Protein AF-A0A3D5TQ42-F1 (afdb_monomer)

Radius of gyration: 20.95 Å; Cα contacts (8 Å, |Δi|>4): 299; chains: 1; bounding box: 57×46×57 Å

Secondary structure (DSSP, 8-state):
-HHHHHHHHHHHHHHHHHHHHHHSPP-TT-EEEEESS--BTT-SEEEEEEEE-SSSPEES--EEEEEEEEETTEEEE--EEE---GGGGSSPPEE-TT-EEEEEEEEEE--TTSPPEE-PPPSEEEEEEEEEEB--SS---EEEEEEEEEEB--

pLDDT: mean 83.58, std 14.67, range [48.5, 97.94]

Sequence (154 aa):
MQKVIAFLVKKVITVVMIVFSFFIKGDMTKVEMQPEEQVKAGASSATFIFENKTGKTLDLHIYVESVEMEKNGKWEEVPYVQMLDDVDFVNPPHLHPGEKTDITVEFKQRAVYSEPVPMPLAAGNYRITVSYKTIGYNTVQEGKQTFNFTVAPA

Solvent-accessible surface area (backbone atoms only — not comparable to full-atom values): 8632 Å² total; per-residue (Å²): 110,72,70,58,50,52,52,51,51,52,51,50,51,52,52,51,53,58,59,51,57,75,74,54,78,54,46,66,83,36,58,48,66,45,62,71,58,88,46,37,28,63,38,41,58,52,47,26,42,36,35,33,60,22,74,44,42,26,41,57,76,59,39,79,74,47,36,28,36,58,53,97,93,39,78,41,82,48,56,63,4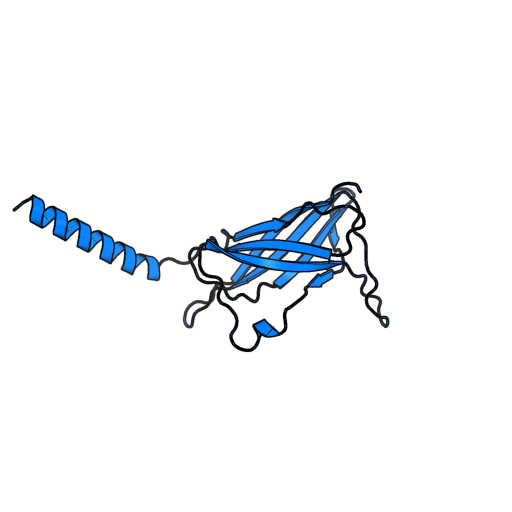4,74,68,74,67,84,75,49,75,86,58,67,50,72,36,44,56,77,37,71,48,79,49,39,37,35,25,24,44,79,50,93,93,53,79,73,41,79,35,55,39,66,58,42,48,32,37,40,29,37,36,36,34,38,66,62,97,86,68,69,48,78,31,76,52,76,41,76,50,61,29,38,72,113

Foldseek 3Di:
DVVVVVVVVVVVVVVVVVVVLVVDFFQLAPKDKDWPDAAAFQDQKTKIKIAAQRSFKWFLPKDWPFKWFDDPNDTHTFAKDKDDDPVCPPPNDIRHHGRIDMTMIGGFDPDDPDDTHRDTDDWGKMKIKIKIWGDDDPDIDIHIDMDIHTHHYD

Mean predicted aligned error: 9.2 Å

Nearest PDB structures (foldseek):
  7w9m-assembly1_B  TM=4.261E-01  e=4.891E-02  Homo sapiens
  2x6b-assembly1_A  TM=3.967E-01  e=1.566E-01  Paramagnetospirillum magnetotacticum
  2x6c-assembly1_A  TM=4.455E-01  e=2.659E-01  Paramagnetospirillum magnetotacticum
  7n9k-assembly1_A  TM=3.551E-01  e=3.464E-01  Paramagnetospirillum magnetotacticum
  7adi-assembly1_A-2  TM=3.915E-01  e=2.207E+00  Paramagnetospirillum magnetotacticum

Structure (mmCIF, N/CA/C/O backbone):
data_AF-A0A3D5TQ42-F1
#
_entry.id   AF-A0A3D5TQ42-F1
#
loop_
_atom_site.group_PDB
_atom_site.id
_atom_site.type_symbol
_atom_site.label_atom_id
_atom_site.label_alt_id
_atom_site.label_comp_id
_atom_site.label_asym_id
_atom_site.label_entity_id
_atom_site.label_seq_id
_atom_site.pdbx_PDB_ins_code
_atom_site.Cartn_x
_atom_site.Cartn_y
_atom_site.Cartn_z
_atom_site.occupancy
_atom_site.B_iso_or_equiv
_atom_site.auth_seq_id
_atom_site.auth_comp_id
_atom_site.auth_asym_id
_atom_site.auth_atom_id
_atom_site.pdbx_PDB_model_num
ATOM 1 N N . MET A 1 1 ? -36.723 26.742 33.535 1.00 59.94 1 MET A N 1
ATOM 2 C CA . MET A 1 1 ? -37.032 25.322 33.241 1.00 59.94 1 MET A CA 1
ATOM 3 C C . MET A 1 1 ? -36.606 24.889 31.838 1.00 59.94 1 MET A C 1
ATOM 5 O O . MET A 1 1 ? -35.788 23.988 31.736 1.00 59.94 1 MET A O 1
ATOM 9 N N . GLN A 1 2 ? -37.052 25.553 30.767 1.00 56.91 2 GLN A N 1
ATOM 10 C CA . GLN A 1 2 ? -36.767 25.156 29.374 1.00 56.91 2 GLN A CA 1
ATOM 11 C C . GLN A 1 2 ? -35.264 25.061 29.020 1.00 56.91 2 GLN A C 1
ATOM 13 O O . GLN A 1 2 ? -34.838 24.098 28.392 1.00 56.91 2 GLN A O 1
ATOM 18 N N . LYS A 1 3 ? -34.435 26.001 29.504 1.00 56.75 3 LYS A N 1
ATOM 19 C CA . LYS A 1 3 ? -32.967 25.983 29.311 1.00 56.75 3 LYS A CA 1
ATOM 20 C C . LYS A 1 3 ? -32.264 24.812 30.017 1.00 56.75 3 LYS A C 1
ATOM 22 O O . LYS A 1 3 ? -31.275 24.301 29.506 1.00 56.75 3 LYS A O 1
ATOM 27 N N . VAL A 1 4 ? -32.786 24.375 31.166 1.00 61.25 4 VAL A N 1
ATOM 28 C CA . VAL A 1 4 ? -32.232 23.252 31.947 1.00 61.25 4 VAL A CA 1
ATOM 29 C C . VAL A 1 4 ? -32.575 21.923 31.273 1.00 61.25 4 VAL A C 1
ATOM 31 O O . VAL A 1 4 ? -31.705 21.073 31.116 1.00 61.25 4 VAL A O 1
ATOM 34 N N . ILE A 1 5 ? -33.812 21.789 30.782 1.00 63.03 5 ILE A N 1
ATOM 35 C CA . ILE A 1 5 ? -34.268 20.627 30.008 1.00 63.03 5 ILE A CA 1
ATOM 36 C C . ILE A 1 5 ? -33.479 20.514 28.696 1.00 63.03 5 ILE A C 1
ATOM 38 O O . ILE A 1 5 ? -32.961 19.447 28.395 1.00 63.03 5 ILE A O 1
ATOM 42 N N . ALA A 1 6 ? -33.293 21.613 27.957 1.00 65.56 6 ALA A N 1
ATOM 43 C CA . ALA A 1 6 ? -32.502 21.615 26.722 1.00 65.56 6 ALA A CA 1
ATOM 44 C C . ALA A 1 6 ? -31.029 21.220 26.952 1.00 65.56 6 ALA A C 1
ATOM 46 O O . ALA A 1 6 ? -30.444 20.497 26.146 1.00 65.56 6 ALA A O 1
ATOM 47 N N . PHE A 1 7 ? -30.431 21.652 28.067 1.00 64.38 7 PHE A N 1
ATOM 48 C CA . PHE A 1 7 ? -29.066 21.277 28.443 1.00 64.38 7 PHE A CA 1
ATOM 49 C C . PHE A 1 7 ? -28.940 19.784 28.789 1.00 64.38 7 PHE A C 1
ATOM 51 O O . PHE A 1 7 ? -28.006 19.121 28.335 1.00 64.38 7 PHE A O 1
ATOM 58 N N . LEU A 1 8 ? -29.901 19.242 29.544 1.00 64.69 8 LEU A N 1
ATOM 59 C CA . LEU A 1 8 ? -29.981 17.814 29.868 1.00 64.69 8 LEU A CA 1
ATOM 60 C C . LEU A 1 8 ? -30.204 16.956 28.617 1.00 64.69 8 LEU A C 1
ATOM 62 O O . LEU A 1 8 ? -29.481 15.985 28.416 1.00 64.69 8 LEU A O 1
ATOM 66 N N . VAL A 1 9 ? -31.123 17.353 27.733 1.00 70.44 9 VAL A N 1
ATOM 67 C CA . VAL A 1 9 ? -31.392 16.663 26.460 1.00 70.44 9 VAL A CA 1
ATOM 68 C C . VAL A 1 9 ? -30.150 16.647 25.568 1.00 70.44 9 VAL A C 1
ATOM 70 O O . VAL A 1 9 ? -29.802 15.598 25.033 1.00 70.44 9 VAL A O 1
ATOM 73 N N . LYS A 1 10 ? -29.417 17.765 25.464 1.00 71.81 10 LYS A N 1
ATOM 74 C CA . LYS A 1 10 ? -28.174 17.823 24.680 1.00 71.81 10 LYS A CA 1
ATOM 75 C C . LYS A 1 10 ? -27.117 16.850 25.214 1.00 71.81 10 LYS A C 1
ATOM 77 O O . LYS A 1 10 ? -26.520 16.128 24.425 1.00 71.81 10 LYS A O 1
ATOM 82 N N . LYS A 1 11 ? -26.929 16.772 26.538 1.00 69.19 11 LYS A N 1
ATOM 83 C CA . LYS A 1 11 ? -25.998 15.812 27.159 1.00 69.19 11 LYS A CA 1
ATOM 84 C C . LYS A 1 11 ? -26.413 14.359 26.933 1.00 69.19 11 LYS A C 1
ATOM 86 O O . LYS A 1 11 ? -25.558 13.541 26.612 1.00 69.19 11 LYS A O 1
ATOM 91 N N . VAL A 1 12 ? -27.703 14.045 27.062 1.00 74.94 12 VAL A N 1
ATOM 92 C CA . VAL A 1 12 ? -28.221 12.688 26.820 1.00 74.94 12 VAL A CA 1
ATOM 93 C C . VAL A 1 12 ? -28.015 12.282 25.362 1.00 74.94 12 VAL A C 1
ATOM 95 O O . VAL A 1 12 ? -27.503 11.197 25.117 1.00 74.94 12 VAL A O 1
ATOM 98 N N . ILE A 1 13 ? -28.315 13.158 24.398 1.00 72.62 13 ILE A N 1
ATOM 99 C CA . ILE A 1 13 ? -28.080 12.887 22.971 1.00 72.62 13 ILE A CA 1
ATOM 100 C C . ILE A 1 13 ? -26.594 12.634 22.700 1.00 72.62 13 ILE A C 1
ATOM 102 O O . ILE A 1 13 ? -26.263 11.676 22.010 1.00 72.62 13 ILE A O 1
ATOM 106 N N . THR A 1 14 ? -25.691 13.438 23.269 1.00 70.75 14 THR A N 1
ATOM 107 C CA . THR A 1 14 ? -24.244 13.234 23.107 1.00 70.75 14 THR A CA 1
ATOM 108 C C . THR A 1 14 ? -23.790 11.887 23.668 1.00 70.75 14 THR A C 1
ATOM 110 O O . THR A 1 14 ? -23.059 11.170 22.993 1.00 70.75 14 THR A O 1
ATOM 113 N N . VAL A 1 15 ? -24.253 11.501 24.860 1.00 71.75 15 VAL A N 1
ATOM 114 C CA . VAL A 1 15 ? -23.921 10.193 25.448 1.00 71.75 15 VAL A CA 1
ATOM 115 C C . VAL A 1 15 ? -24.500 9.052 24.610 1.00 71.75 15 VAL A C 1
ATOM 117 O O . VAL A 1 15 ? -23.788 8.095 24.330 1.00 71.75 15 VAL A O 1
ATOM 120 N N . VAL A 1 16 ? -25.746 9.164 24.141 1.00 73.31 16 VAL A N 1
ATOM 121 C CA . VAL A 1 16 ? -26.368 8.160 23.262 1.00 73.31 16 VAL A CA 1
ATOM 122 C C . VAL A 1 16 ? -25.601 8.030 21.947 1.00 73.31 16 VAL A C 1
ATOM 124 O O . VAL A 1 16 ? -25.361 6.910 21.513 1.00 73.31 16 VAL A O 1
ATOM 127 N N . MET A 1 17 ? -25.154 9.136 21.345 1.00 69.94 17 MET A N 1
ATOM 128 C CA . MET A 1 17 ? -24.327 9.113 20.132 1.00 69.94 17 MET A CA 1
ATOM 129 C C . MET A 1 17 ? -22.957 8.461 20.363 1.00 69.94 17 MET A C 1
ATOM 131 O O . MET A 1 17 ? -22.509 7.692 19.515 1.00 69.94 17 MET A O 1
ATOM 135 N N . ILE A 1 18 ? -22.318 8.710 21.513 1.00 69.19 18 ILE A N 1
ATOM 136 C CA . ILE A 1 18 ? -21.063 8.046 21.901 1.00 69.19 18 ILE A CA 1
ATOM 137 C C . ILE A 1 18 ? -21.288 6.544 22.109 1.00 69.19 18 ILE A C 1
ATOM 139 O O . ILE A 1 18 ? -20.488 5.741 21.654 1.00 69.19 18 ILE A O 1
ATOM 143 N N . VAL A 1 19 ? -22.382 6.135 22.756 1.00 65.31 19 VAL A N 1
ATOM 144 C CA . VAL A 1 19 ? -22.690 4.709 22.950 1.00 65.31 19 VAL A CA 1
ATOM 145 C C . VAL A 1 19 ? -23.007 4.031 21.612 1.00 65.31 19 VAL A C 1
ATOM 147 O O . VAL A 1 19 ? -22.535 2.926 21.359 1.00 65.31 19 VAL A O 1
ATOM 150 N N . PHE A 1 20 ? -23.747 4.697 20.720 1.00 63.56 20 PHE A N 1
ATOM 151 C CA . PHE A 1 20 ? -24.079 4.162 19.397 1.00 63.56 20 PHE A CA 1
ATOM 152 C C . PHE A 1 20 ? -22.845 3.954 18.512 1.00 63.56 20 PHE A C 1
ATOM 154 O O . PHE A 1 20 ? -22.813 2.989 17.750 1.00 63.56 20 PHE A O 1
ATOM 161 N N . SER A 1 21 ? -21.814 4.801 18.618 1.00 59.66 21 SER A N 1
ATOM 162 C CA . SER A 1 21 ? -20.601 4.674 17.794 1.00 59.66 21 SER A CA 1
ATOM 163 C C . SER A 1 21 ? -19.816 3.381 18.062 1.00 59.66 21 SER A C 1
ATOM 165 O O . SER A 1 21 ? -19.146 2.869 17.159 1.00 59.66 21 SER A O 1
ATOM 167 N N . PHE A 1 22 ? -19.970 2.773 19.245 1.00 58.41 22 PHE A N 1
ATOM 168 C CA . P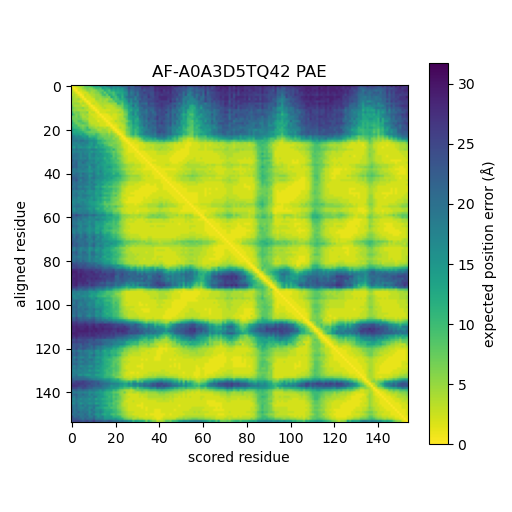HE A 1 22 ? -19.401 1.453 19.536 1.00 58.41 22 PHE A CA 1
ATOM 169 C C . PHE A 1 22 ? -20.046 0.330 18.707 1.00 58.41 22 PHE A C 1
ATOM 171 O O . PHE A 1 22 ? -19.354 -0.628 18.363 1.00 58.41 22 PHE A O 1
ATOM 178 N N . PHE A 1 23 ? -21.318 0.467 18.313 1.00 62.72 23 PHE A N 1
ATOM 179 C CA . PHE A 1 23 ? -22.074 -0.556 17.573 1.00 62.72 23 PHE A CA 1
ATOM 180 C C . PHE A 1 23 ? -22.045 -0.390 16.045 1.00 62.72 23 PHE A C 1
ATOM 182 O O . PHE A 1 23 ? -22.474 -1.288 15.321 1.00 62.72 23 PHE A O 1
ATOM 189 N N . ILE A 1 24 ? -21.535 0.732 15.529 1.00 72.06 24 ILE A N 1
ATOM 190 C CA . ILE A 1 24 ? -21.397 0.961 14.084 1.00 72.06 24 ILE A CA 1
ATOM 191 C C . ILE A 1 24 ? -20.180 0.178 13.578 1.00 72.06 24 ILE A C 1
ATOM 193 O O . ILE A 1 24 ? -19.092 0.297 14.145 1.00 72.06 24 ILE A O 1
ATOM 197 N N . LYS A 1 25 ? -20.347 -0.634 12.527 1.00 76.06 25 LYS A N 1
ATOM 198 C CA . LYS A 1 25 ? -19.222 -1.287 11.837 1.00 76.06 25 LYS A CA 1
ATOM 199 C C . LYS A 1 25 ? -18.361 -0.222 11.152 1.00 76.06 25 LYS A C 1
ATOM 201 O O . LYS A 1 25 ? -18.904 0.736 10.612 1.00 76.06 25 LYS A O 1
ATOM 206 N N . GLY A 1 26 ? -17.038 -0.385 11.195 1.00 79.62 26 GLY A N 1
ATOM 207 C CA . GLY A 1 26 ? -16.145 0.455 10.398 1.00 79.62 26 GLY A CA 1
ATOM 208 C C . GLY A 1 26 ? -16.434 0.293 8.909 1.00 79.62 26 GLY A C 1
ATOM 209 O O . GLY A 1 26 ? -16.897 -0.761 8.475 1.00 79.62 26 GLY A O 1
ATOM 210 N N . ASP A 1 27 ? -16.177 1.341 8.139 1.00 89.50 27 ASP A N 1
ATOM 211 C 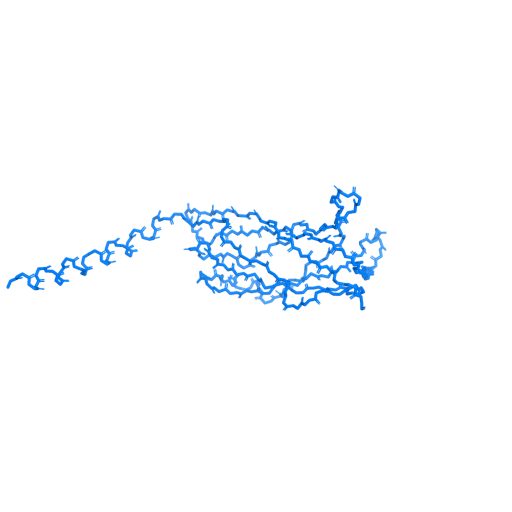CA . ASP A 1 27 ? -16.246 1.287 6.685 1.00 89.50 27 ASP A CA 1
ATOM 212 C C . ASP A 1 27 ? -14.863 0.920 6.161 1.00 89.50 27 ASP A C 1
ATOM 214 O O . ASP A 1 27 ? -13.981 1.769 6.033 1.00 89.50 27 ASP A O 1
ATOM 218 N N . MET A 1 28 ? -14.664 -0.370 5.897 1.00 90.75 28 MET A N 1
ATOM 219 C CA . MET A 1 28 ? -13.366 -0.886 5.475 1.00 90.75 28 MET A CA 1
ATOM 220 C C . MET A 1 28 ? -12.928 -0.347 4.111 1.00 90.75 28 MET A C 1
ATOM 222 O O . MET A 1 28 ? -11.765 -0.501 3.790 1.00 90.75 28 MET A O 1
ATOM 226 N N . THR A 1 29 ? -13.788 0.314 3.329 1.00 91.69 29 THR A N 1
ATOM 227 C CA . THR A 1 29 ? -13.402 0.943 2.046 1.00 91.69 29 THR A CA 1
ATOM 228 C C . THR A 1 29 ? -12.757 2.325 2.214 1.00 91.69 29 THR A C 1
ATOM 230 O O . THR A 1 29 ? -12.264 2.925 1.257 1.00 91.69 29 THR A O 1
ATOM 233 N N . LYS A 1 30 ? -12.774 2.860 3.441 1.00 92.94 30 LYS A N 1
ATOM 234 C CA . LYS A 1 30 ? -12.230 4.175 3.784 1.00 92.94 30 LYS A CA 1
ATOM 235 C C . LYS A 1 30 ? -10.826 4.054 4.345 1.00 92.94 30 LYS A C 1
ATOM 237 O O . LYS A 1 30 ? -10.572 4.343 5.509 1.00 92.94 30 LYS A O 1
ATOM 242 N N . VAL A 1 31 ? -9.910 3.641 3.497 1.00 94.88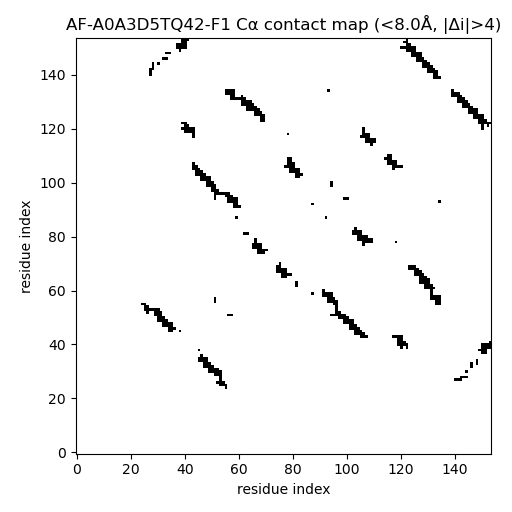 31 VAL A N 1
ATOM 243 C CA . VAL A 1 31 ? -8.476 3.821 3.707 1.00 94.88 31 VAL A CA 1
ATOM 244 C C . VAL A 1 31 ? -7.939 4.631 2.543 1.00 94.88 31 VAL A C 1
ATOM 246 O O . VAL A 1 31 ? -8.476 4.580 1.434 1.00 94.88 31 VAL A O 1
ATOM 249 N N . GLU A 1 32 ? -6.902 5.407 2.799 1.00 96.12 32 GLU A N 1
ATOM 250 C CA . GLU A 1 32 ? -6.216 6.167 1.763 1.00 96.12 32 GLU A CA 1
ATOM 251 C C . GLU A 1 32 ? -4.755 5.759 1.741 1.00 96.12 32 GLU A C 1
ATOM 253 O O . GLU A 1 32 ? -4.165 5.479 2.781 1.00 96.12 32 GLU A O 1
ATOM 258 N N . MET A 1 33 ? -4.186 5.705 0.545 1.00 95.75 33 MET A N 1
ATOM 259 C CA . MET A 1 33 ? -2.785 5.384 0.361 1.00 95.75 33 MET A CA 1
ATOM 260 C C . MET A 1 33 ? -2.253 6.172 -0.821 1.00 95.75 33 MET A C 1
ATOM 262 O O . MET A 1 33 ? -2.885 6.234 -1.878 1.00 95.75 33 MET A O 1
ATOM 266 N N . GLN A 1 34 ? -1.090 6.776 -0.630 1.00 96.31 34 GLN A N 1
ATOM 267 C CA . GLN A 1 34 ? -0.390 7.520 -1.667 1.00 96.31 34 GLN A CA 1
ATOM 268 C C . GLN A 1 34 ? 1.121 7.394 -1.460 1.00 96.31 34 GLN A C 1
ATOM 270 O O . GLN A 1 34 ? 1.552 7.205 -0.322 1.00 96.31 34 GLN A O 1
ATOM 275 N N . PRO A 1 35 ? 1.932 7.502 -2.523 1.00 96.44 35 PRO A N 1
ATOM 276 C CA . PRO A 1 35 ? 3.377 7.608 -2.370 1.00 96.44 35 PRO A CA 1
ATOM 277 C C . PRO A 1 35 ? 3.744 8.778 -1.448 1.00 96.44 35 PRO A C 1
ATOM 279 O O . PRO A 1 35 ? 3.140 9.849 -1.549 1.00 96.44 35 PRO A O 1
ATOM 282 N N . GLU A 1 36 ? 4.717 8.574 -0.562 1.00 96.31 36 GLU A N 1
ATOM 283 C CA . GLU A 1 36 ? 5.278 9.640 0.281 1.00 96.31 36 GLU A CA 1
ATOM 284 C C . GLU A 1 36 ? 5.905 10.739 -0.589 1.00 96.31 36 GLU A C 1
ATOM 286 O O . GLU A 1 36 ? 5.653 11.929 -0.398 1.00 96.31 36 GLU A O 1
ATOM 291 N N . GLU A 1 37 ? 6.642 10.319 -1.616 1.00 94.62 37 GLU A N 1
ATOM 292 C CA . GLU A 1 37 ? 7.244 11.179 -2.626 1.00 94.62 37 GLU A CA 1
ATOM 293 C C . GLU A 1 37 ? 6.892 10.702 -4.041 1.00 94.62 37 GLU A C 1
ATOM 295 O O . GLU A 1 37 ? 6.454 9.570 -4.263 1.00 94.62 37 GLU A O 1
ATOM 300 N N . GLN A 1 38 ? 7.105 11.563 -5.040 1.00 95.50 38 GLN A N 1
ATOM 301 C CA . GLN A 1 38 ? 6.932 11.173 -6.437 1.00 95.50 38 GLN A CA 1
ATOM 302 C C . GLN A 1 38 ? 7.908 10.046 -6.804 1.00 95.50 38 GLN A C 1
ATOM 304 O O . GLN A 1 38 ? 9.119 10.253 -6.871 1.00 95.50 38 GLN A O 1
ATOM 309 N N . VAL A 1 39 ? 7.368 8.872 -7.133 1.00 95.56 39 VAL A N 1
ATOM 310 C CA . VAL A 1 39 ? 8.168 7.739 -7.603 1.00 95.56 39 VAL A CA 1
ATOM 311 C C . VAL A 1 39 ? 8.682 8.034 -9.012 1.00 95.56 39 VAL A C 1
ATOM 313 O O . VAL A 1 39 ? 7.905 8.386 -9.902 1.00 95.56 39 VAL A O 1
ATOM 316 N N . LYS A 1 40 ? 9.990 7.887 -9.228 1.00 96.19 40 LYS A N 1
ATOM 317 C CA . LYS A 1 40 ? 10.643 8.107 -10.526 1.00 96.19 40 LYS A CA 1
ATOM 318 C C . LYS A 1 40 ? 11.147 6.803 -11.127 1.00 96.19 40 LYS A C 1
ATOM 320 O O . LYS A 1 40 ? 11.483 5.860 -10.412 1.00 96.19 40 LYS A O 1
ATOM 325 N N . ALA A 1 41 ? 11.227 6.763 -12.451 1.00 95.62 41 ALA A N 1
ATOM 326 C CA . ALA A 1 41 ? 11.829 5.659 -13.175 1.00 95.62 41 ALA A CA 1
ATOM 327 C C . ALA A 1 41 ? 13.278 5.461 -12.708 1.00 95.62 41 ALA A C 1
ATOM 329 O O . ALA A 1 41 ? 14.011 6.427 -12.499 1.00 95.62 41 ALA A O 1
ATOM 330 N N . GLY A 1 42 ? 13.681 4.207 -12.523 1.00 92.62 42 GLY A N 1
ATOM 331 C CA . GLY A 1 42 ? 14.962 3.861 -11.906 1.00 92.62 42 GLY A CA 1
ATOM 332 C C . GLY A 1 42 ? 14.898 3.629 -10.393 1.00 92.62 42 GLY A C 1
ATOM 333 O O . GLY A 1 42 ? 15.831 3.038 -9.854 1.00 92.62 42 GLY A O 1
ATOM 334 N N . ALA A 1 43 ? 13.815 4.018 -9.709 1.00 92.94 43 ALA A N 1
ATOM 335 C CA . ALA A 1 43 ? 13.636 3.710 -8.292 1.00 92.94 43 ALA A CA 1
ATOM 336 C C . ALA A 1 43 ? 13.546 2.192 -8.058 1.00 92.94 43 ALA A C 1
ATOM 338 O O . ALA A 1 43 ? 12.836 1.481 -8.771 1.00 92.94 43 ALA A O 1
ATOM 339 N N . SER A 1 44 ? 14.263 1.707 -7.043 1.00 91.81 44 SER A N 1
ATOM 340 C CA . SER A 1 44 ? 14.254 0.307 -6.592 1.00 91.81 44 SER A CA 1
ATOM 341 C C . SER A 1 44 ? 13.390 0.079 -5.350 1.00 91.81 44 SER A C 1
ATOM 343 O O . SER A 1 44 ? 13.236 -1.057 -4.909 1.00 91.81 44 SER A O 1
ATOM 345 N N . SER A 1 45 ? 12.833 1.143 -4.778 1.00 93.38 45 SER A N 1
ATOM 346 C CA . SER A 1 45 ? 11.894 1.101 -3.662 1.00 93.38 45 SER A CA 1
ATOM 347 C C . SER A 1 45 ? 10.944 2.295 -3.717 1.00 93.38 45 SER A C 1
ATOM 349 O O . SER A 1 45 ? 11.215 3.288 -4.398 1.00 93.38 45 SER A O 1
ATOM 351 N N . ALA A 1 46 ? 9.816 2.182 -3.024 1.00 95.00 46 ALA A N 1
ATOM 352 C CA . ALA A 1 46 ? 8.880 3.273 -2.797 1.00 95.00 46 ALA A CA 1
ATOM 353 C C . ALA A 1 46 ? 8.243 3.131 -1.411 1.00 95.00 46 ALA A C 1
ATOM 355 O O . ALA A 1 46 ? 7.874 2.025 -1.006 1.00 95.00 46 ALA A O 1
ATOM 356 N N . THR A 1 47 ? 8.093 4.261 -0.723 1.00 95.62 47 THR A N 1
ATOM 357 C CA . THR A 1 47 ? 7.366 4.367 0.543 1.00 95.62 47 THR A CA 1
ATOM 358 C C . THR A 1 47 ? 5.999 4.977 0.285 1.00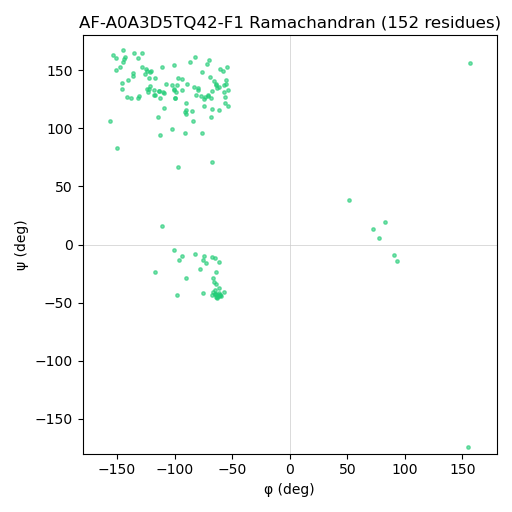 95.62 47 THR A C 1
ATOM 360 O O . THR A 1 47 ? 5.857 5.926 -0.494 1.00 95.62 47 THR A O 1
ATOM 363 N N . PHE A 1 48 ? 4.980 4.419 0.924 1.00 95.88 48 PHE A N 1
ATOM 364 C CA . PHE A 1 48 ? 3.602 4.856 0.795 1.00 95.88 48 PHE A CA 1
ATOM 365 C C . PHE A 1 48 ? 3.034 5.206 2.160 1.00 95.88 48 PHE A C 1
ATOM 367 O O . PHE A 1 48 ? 3.126 4.414 3.091 1.00 95.88 48 PHE A O 1
ATOM 374 N N . ILE A 1 49 ? 2.366 6.350 2.245 1.00 95.75 49 ILE A N 1
ATOM 375 C CA . ILE A 1 49 ? 1.642 6.765 3.439 1.00 95.75 49 ILE A CA 1
ATOM 376 C C . ILE A 1 49 ? 0.258 6.127 3.384 1.00 95.75 49 ILE A C 1
ATOM 378 O O . ILE A 1 49 ? -0.538 6.464 2.504 1.00 95.75 49 ILE A O 1
ATOM 382 N N . PHE A 1 50 ? -0.034 5.239 4.325 1.00 95.50 50 PHE A N 1
ATOM 383 C CA . PHE A 1 50 ? -1.344 4.633 4.532 1.00 95.50 50 PHE A CA 1
ATOM 384 C C . PHE A 1 50 ? -2.075 5.338 5.680 1.00 95.50 50 PHE A C 1
ATOM 386 O O . PHE A 1 50 ? -1.554 5.433 6.788 1.00 95.50 50 PHE A O 1
ATOM 393 N N . GLU A 1 51 ? -3.297 5.811 5.439 1.00 95.81 51 GLU A N 1
ATOM 394 C CA . GLU A 1 51 ? -4.130 6.515 6.420 1.00 95.81 51 GLU A CA 1
ATOM 395 C C . GLU A 1 51 ? -5.414 5.734 6.727 1.00 95.81 51 GLU A C 1
ATOM 397 O O . GLU A 1 51 ? -6.197 5.382 5.835 1.00 95.81 51 GLU A O 1
ATOM 402 N N . ASN A 1 52 ? -5.678 5.513 8.017 1.00 94.38 52 ASN A N 1
ATOM 403 C CA . ASN A 1 52 ? -6.886 4.831 8.467 1.00 94.38 52 ASN A CA 1
ATOM 404 C C . ASN A 1 52 ? -8.076 5.796 8.586 1.00 94.38 52 ASN A C 1
ATOM 406 O O . ASN A 1 52 ? -8.201 6.518 9.574 1.00 94.38 52 ASN A O 1
ATOM 410 N N . LYS A 1 53 ? -9.034 5.736 7.655 1.00 94.38 53 LYS A N 1
ATOM 411 C CA . LYS A 1 53 ? -10.305 6.490 7.727 1.00 94.38 53 LYS A CA 1
ATOM 412 C C . LYS A 1 53 ? -11.531 5.596 7.953 1.00 94.38 53 LYS A C 1
ATOM 414 O O . LYS A 1 53 ? -12.668 6.042 7.787 1.00 94.38 53 LYS A O 1
ATOM 419 N N . THR A 1 54 ? -11.327 4.349 8.382 1.00 91.06 54 THR A N 1
ATOM 420 C CA . THR A 1 54 ? -12.398 3.341 8.498 1.00 91.06 54 THR A CA 1
ATOM 421 C C . THR A 1 54 ? -13.354 3.607 9.662 1.00 91.06 54 THR A C 1
ATOM 423 O O . THR A 1 54 ? -14.442 3.034 9.735 1.00 91.06 54 THR A O 1
ATOM 426 N N . GLY A 1 55 ? -12.952 4.465 10.605 1.00 88.19 55 GLY A N 1
ATOM 427 C CA . GLY A 1 55 ? -13.672 4.704 11.857 1.00 88.19 55 GLY A CA 1
ATOM 428 C C . GLY A 1 55 ? -13.471 3.604 12.907 1.00 88.19 55 GLY A C 1
ATOM 429 O O . GLY A 1 55 ? -14.098 3.659 13.967 1.00 88.19 55 GLY A O 1
ATOM 430 N N . LYS A 1 56 ? -12.602 2.616 12.647 1.00 88.50 56 LYS A N 1
ATOM 431 C CA . LYS A 1 56 ? -12.175 1.588 13.609 1.00 88.50 56 LYS A CA 1
ATOM 432 C C . LYS A 1 56 ? -10.657 1.500 13.667 1.00 88.50 56 LYS A C 1
ATOM 434 O O . LYS A 1 56 ? -9.977 1.816 12.702 1.00 88.50 56 LYS A O 1
ATOM 439 N N . THR A 1 57 ? -10.131 1.069 14.807 1.00 89.31 57 THR A N 1
ATOM 440 C CA . THR A 1 57 ? -8.706 0.763 14.941 1.00 89.31 57 THR A CA 1
ATOM 441 C C . THR A 1 57 ? -8.352 -0.456 14.092 1.00 89.31 57 THR A C 1
ATOM 443 O O . THR A 1 57 ? -9.049 -1.477 14.153 1.00 89.31 57 THR A O 1
ATOM 446 N N . LEU A 1 58 ? -7.280 -0.336 13.313 1.00 90.38 58 LEU A N 1
ATOM 447 C CA . LEU A 1 58 ? -6.735 -1.404 12.483 1.00 90.38 58 LEU A CA 1
ATOM 448 C C . LEU A 1 58 ? -5.521 -2.053 13.150 1.00 90.38 58 LEU A C 1
ATOM 450 O O . LEU A 1 58 ? -4.841 -1.435 13.970 1.00 90.38 58 LEU A O 1
ATOM 454 N N . ASP A 1 59 ? -5.292 -3.308 12.785 1.00 88.06 59 ASP A N 1
ATOM 455 C CA . ASP A 1 59 ? -4.041 -4.023 13.018 1.00 88.06 59 ASP A CA 1
ATOM 456 C C . ASP A 1 59 ? -2.983 -3.424 12.086 1.00 88.06 59 ASP A C 1
ATOM 458 O O . ASP A 1 59 ? -3.251 -3.295 10.887 1.00 88.06 59 ASP A O 1
ATOM 462 N N . LEU A 1 60 ? -1.823 -3.017 12.621 1.00 85.00 60 LEU A N 1
ATOM 463 C CA . LEU A 1 60 ? -0.749 -2.436 11.805 1.00 85.00 60 LEU A CA 1
ATOM 464 C C . LEU A 1 60 ? -0.115 -3.461 10.854 1.00 85.00 60 LEU A C 1
ATOM 466 O O . LEU A 1 60 ? 0.590 -3.066 9.933 1.00 85.00 60 LEU A O 1
ATOM 470 N N . HIS A 1 61 ? -0.412 -4.757 10.992 1.00 83.31 61 HIS A N 1
ATOM 471 C CA . HIS A 1 61 ? -0.075 -5.759 9.980 1.00 83.31 61 HIS A CA 1
ATOM 472 C C . HIS A 1 61 ? -0.881 -5.556 8.683 1.00 83.31 61 HIS A C 1
ATOM 474 O O . HIS A 1 61 ? -1.794 -6.319 8.355 1.00 83.31 61 HIS A O 1
ATOM 480 N N . ILE A 1 62 ? -0.546 -4.496 7.955 1.00 88.69 62 ILE A N 1
ATOM 481 C CA . ILE A 1 62 ? -1.069 -4.163 6.640 1.00 88.69 62 ILE A CA 1
ATOM 482 C C . ILE A 1 62 ? -0.144 -4.824 5.626 1.00 88.69 62 ILE A C 1
ATOM 484 O O . ILE A 1 62 ? 1.039 -4.492 5.539 1.00 88.69 62 ILE A O 1
ATOM 488 N N . TYR A 1 63 ? -0.675 -5.771 4.864 1.00 91.25 63 TYR A N 1
ATOM 489 C CA . TYR A 1 63 ? 0.117 -6.544 3.917 1.00 91.25 63 TYR A CA 1
ATOM 490 C C . TYR A 1 63 ? -0.066 -6.014 2.510 1.00 91.25 63 TYR A C 1
ATOM 492 O O . TYR A 1 63 ? -1.189 -5.798 2.053 1.00 91.25 63 TYR A O 1
ATOM 500 N N . VAL A 1 64 ? 1.040 -5.847 1.796 1.00 94.00 64 VAL A N 1
ATOM 501 C CA . VAL A 1 64 ? 0.997 -5.691 0.346 1.00 94.00 64 VAL A CA 1
ATOM 502 C C . VAL A 1 64 ? 0.695 -7.063 -0.249 1.00 94.00 64 VAL A C 1
ATOM 504 O O . VAL A 1 64 ? 1.342 -8.054 0.073 1.00 94.00 64 VAL A O 1
ATOM 507 N N . GLU A 1 65 ? -0.338 -7.115 -1.081 1.00 95.12 65 GLU A N 1
ATOM 508 C CA . GLU A 1 65 ? -0.831 -8.326 -1.73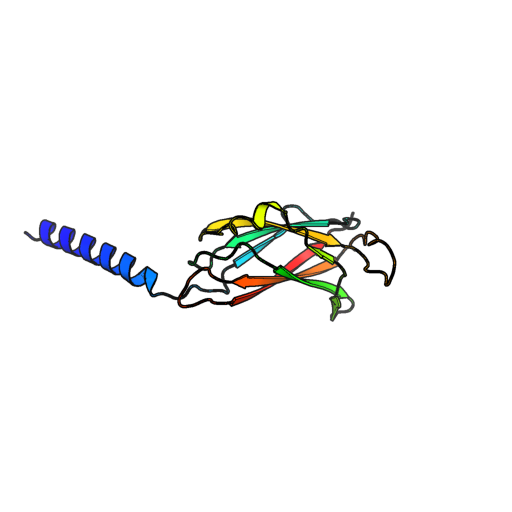7 1.00 95.12 65 GLU A CA 1
ATOM 509 C C . GLU A 1 65 ? -0.289 -8.422 -3.161 1.00 95.12 65 GLU A C 1
ATOM 511 O O . GLU A 1 65 ? 0.156 -9.479 -3.603 1.00 95.12 65 GLU A O 1
ATOM 516 N N . SER A 1 66 ? -0.302 -7.303 -3.884 1.00 95.88 66 SER A N 1
ATOM 517 C CA . SER A 1 66 ? 0.225 -7.214 -5.241 1.00 95.88 66 SER A CA 1
ATOM 518 C C . SER A 1 66 ? 0.730 -5.813 -5.547 1.00 95.88 66 SER A C 1
ATOM 520 O O . SER A 1 66 ? 0.195 -4.815 -5.058 1.00 95.88 66 SER A O 1
ATOM 522 N N . VAL A 1 67 ? 1.726 -5.748 -6.424 1.00 96.31 67 VAL A N 1
ATOM 523 C CA . VAL A 1 67 ? 2.066 -4.544 -7.180 1.00 96.31 67 VAL A CA 1
ATOM 524 C C . VAL A 1 67 ? 1.973 -4.907 -8.650 1.00 96.31 67 VAL A C 1
ATOM 526 O O . VAL A 1 67 ? 2.468 -5.953 -9.056 1.00 96.31 67 VAL A O 1
ATOM 529 N N . GLU A 1 68 ? 1.330 -4.071 -9.454 1.00 97.38 68 GLU A N 1
ATOM 530 C CA . GLU A 1 68 ? 1.130 -4.329 -10.878 1.00 97.38 68 GLU A CA 1
ATOM 531 C C . GLU A 1 68 ? 1.411 -3.070 -11.700 1.00 97.38 68 GLU A C 1
ATOM 533 O O . GLU A 1 68 ? 1.115 -1.956 -11.272 1.00 97.38 68 GLU A O 1
ATOM 538 N N . MET A 1 69 ? 1.957 -3.254 -12.898 1.00 96.75 69 MET A N 1
ATOM 539 C CA . MET A 1 69 ? 2.203 -2.212 -13.891 1.00 96.75 69 MET A CA 1
ATOM 540 C C . MET A 1 69 ? 1.216 -2.358 -15.044 1.00 96.75 69 MET A C 1
ATOM 542 O O . MET A 1 69 ? 0.987 -3.464 -15.536 1.00 96.75 69 MET A O 1
ATOM 546 N N . GLU A 1 70 ? 0.678 -1.246 -15.529 1.00 97.56 70 GLU A N 1
ATOM 547 C CA . GLU A 1 70 ? -0.092 -1.242 -16.766 1.00 97.56 70 GLU A CA 1
ATOM 548 C C . GLU A 1 70 ? 0.842 -1.365 -17.982 1.00 97.56 70 GLU A C 1
ATOM 550 O O . GLU A 1 70 ? 1.686 -0.502 -18.237 1.00 97.56 70 GLU A O 1
ATOM 555 N N . LYS A 1 71 ? 0.669 -2.425 -18.773 1.00 94.38 71 LYS A N 1
ATOM 556 C CA . LYS A 1 71 ? 1.323 -2.630 -20.069 1.00 94.38 71 LYS A CA 1
ATOM 557 C C . LYS A 1 71 ? 0.297 -3.048 -21.108 1.00 94.38 71 LYS A C 1
ATOM 559 O O . LYS A 1 71 ? -0.431 -4.019 -20.928 1.00 94.38 71 LYS A O 1
ATOM 564 N N . ASN A 1 72 ? 0.248 -2.326 -22.227 1.00 93.25 72 ASN A N 1
ATOM 565 C CA . ASN A 1 72 ? -0.649 -2.630 -23.350 1.00 93.25 72 ASN A CA 1
ATOM 566 C C . ASN A 1 72 ? -2.126 -2.811 -22.925 1.00 93.25 72 ASN A C 1
ATOM 568 O O . ASN A 1 72 ? -2.815 -3.705 -23.418 1.00 93.25 72 ASN A O 1
ATOM 572 N N . GLY A 1 73 ? -2.598 -1.993 -21.974 1.00 93.25 73 GLY A N 1
ATOM 573 C CA . GLY A 1 73 ? -3.961 -2.057 -21.429 1.00 93.25 73 GLY A CA 1
ATOM 574 C C . GLY A 1 73 ? -4.238 -3.254 -20.509 1.00 93.25 73 GLY A C 1
ATOM 575 O O . GLY A 1 73 ? -5.398 -3.554 -20.228 1.00 93.25 73 GLY A O 1
ATOM 576 N N . LYS A 1 74 ? -3.199 -3.967 -20.059 1.00 95.75 74 LYS A N 1
ATOM 577 C CA . LYS A 1 74 ? -3.282 -5.065 -19.088 1.00 95.75 74 LYS A CA 1
ATOM 578 C C . LYS A 1 74 ? -2.422 -4.760 -17.870 1.00 95.75 74 LYS A C 1
ATOM 580 O O . LYS A 1 74 ? -1.388 -4.116 -17.987 1.00 95.75 74 LYS A O 1
ATOM 585 N N . TRP A 1 75 ? -2.844 -5.255 -16.714 1.00 97.44 75 TRP A N 1
ATOM 586 C CA . TRP A 1 75 ? -2.068 -5.179 -15.481 1.00 97.44 75 TRP A CA 1
ATOM 587 C C . TRP A 1 75 ? -1.173 -6.411 -15.372 1.00 97.44 75 TRP A C 1
ATOM 589 O O . TRP A 1 75 ? -1.663 -7.538 -15.427 1.00 97.44 75 TRP A O 1
ATOM 599 N N . GLU A 1 76 ? 0.133 -6.187 -15.276 1.00 95.56 76 GLU A N 1
ATOM 600 C CA . GLU A 1 76 ? 1.145 -7.226 -15.105 1.00 95.56 76 GLU A CA 1
ATOM 601 C C . GLU A 1 76 ? 1.797 -7.096 -13.732 1.00 95.56 76 GLU A C 1
ATOM 603 O O . GLU A 1 76 ? 2.214 -6.005 -13.346 1.00 95.56 76 GLU A O 1
ATOM 608 N N . GLU A 1 77 ? 1.916 -8.206 -13.010 1.00 93.81 77 GLU A N 1
ATOM 609 C CA . GLU A 1 77 ? 2.519 -8.230 -11.680 1.00 93.81 77 GLU A CA 1
ATOM 610 C C . GLU A 1 77 ? 4.003 -7.835 -11.713 1.00 93.81 77 GLU A C 1
ATOM 612 O O . GLU A 1 77 ? 4.776 -8.247 -12.583 1.00 93.81 77 GLU A O 1
ATOM 617 N N . VAL A 1 78 ? 4.391 -7.013 -10.743 1.00 92.31 78 VAL A N 1
ATOM 618 C CA . VAL A 1 78 ? 5.744 -6.512 -10.530 1.00 92.31 78 VAL A CA 1
ATOM 619 C C . VAL A 1 78 ? 6.288 -7.187 -9.275 1.00 92.31 78 VAL A C 1
ATOM 621 O O . VAL A 1 78 ? 5.737 -6.978 -8.197 1.00 92.31 78 VAL A O 1
ATOM 624 N N . PRO A 1 79 ? 7.368 -7.976 -9.379 1.00 91.25 79 PRO A N 1
ATOM 625 C CA . PRO A 1 79 ? 7.995 -8.607 -8.227 1.00 91.25 79 PRO A CA 1
ATOM 626 C C . PRO A 1 79 ? 8.440 -7.598 -7.163 1.00 91.25 79 PRO A C 1
ATOM 628 O O . PRO A 1 79 ? 9.129 -6.617 -7.462 1.00 91.25 79 PRO A O 1
ATOM 631 N N . TYR A 1 80 ? 8.082 -7.867 -5.908 1.00 91.38 80 TYR A N 1
ATOM 632 C CA . TYR A 1 80 ? 8.408 -7.002 -4.783 1.00 91.38 80 TYR A CA 1
ATOM 633 C C . TYR A 1 80 ? 8.694 -7.777 -3.490 1.00 91.38 80 TYR A C 1
ATOM 635 O O . TYR A 1 80 ? 8.434 -8.980 -3.361 1.00 91.38 80 TYR A O 1
ATOM 643 N N . VAL A 1 81 ? 9.247 -7.052 -2.525 1.00 89.69 81 VAL A N 1
ATOM 644 C CA . VAL A 1 81 ? 9.389 -7.434 -1.123 1.00 89.69 81 VAL A CA 1
ATOM 645 C C . VAL A 1 81 ? 8.871 -6.267 -0.288 1.00 89.69 81 VAL A C 1
ATOM 647 O O . VAL A 1 81 ? 9.269 -5.127 -0.506 1.00 89.69 81 VAL A O 1
ATOM 650 N N . GLN A 1 82 ? 7.960 -6.535 0.644 1.00 88.81 82 GLN A N 1
ATOM 651 C CA . GLN A 1 82 ? 7.563 -5.555 1.652 1.00 88.81 82 GLN A CA 1
ATOM 652 C C . GLN A 1 82 ? 8.603 -5.570 2.774 1.00 88.81 82 GLN A C 1
ATOM 654 O O . GLN A 1 82 ? 8.919 -6.643 3.294 1.00 88.81 82 GLN A O 1
ATOM 659 N N . MET A 1 83 ? 9.134 -4.403 3.138 1.00 82.19 83 MET A N 1
ATOM 660 C CA . MET A 1 83 ? 9.925 -4.278 4.360 1.00 82.19 83 MET A CA 1
ATOM 661 C C . MET A 1 83 ? 8.969 -4.320 5.555 1.00 82.19 83 MET A C 1
ATOM 663 O O . MET A 1 83 ? 8.004 -3.559 5.599 1.00 82.19 83 MET A O 1
ATOM 667 N N . LEU A 1 84 ? 9.219 -5.233 6.488 1.00 75.38 84 LEU A N 1
ATOM 668 C CA . LEU A 1 84 ? 8.521 -5.316 7.769 1.00 75.38 84 LEU A CA 1
ATOM 669 C C . LEU A 1 84 ? 9.553 -4.970 8.843 1.00 75.38 84 LEU A C 1
ATOM 671 O O . LEU A 1 84 ? 10.624 -5.579 8.847 1.00 75.38 84 LEU A O 1
ATOM 675 N N . ASP A 1 85 ? 9.267 -3.996 9.705 1.00 64.06 85 ASP A N 1
ATOM 676 C CA . ASP A 1 85 ? 10.186 -3.629 10.782 1.00 64.06 85 ASP A CA 1
ATOM 677 C C . ASP A 1 85 ? 10.052 -4.618 11.952 1.00 64.06 85 ASP A C 1
ATOM 679 O O . ASP A 1 85 ? 8.959 -4.927 12.426 1.00 64.06 85 ASP A O 1
ATOM 683 N N . ASP A 1 86 ? 11.185 -5.100 12.473 1.00 53.97 86 ASP A N 1
ATOM 684 C CA . ASP A 1 86 ? 11.238 -6.109 13.548 1.00 53.97 86 ASP A CA 1
ATOM 685 C C . ASP A 1 86 ? 10.575 -5.647 14.870 1.00 53.97 86 ASP A C 1
ATOM 687 O O . ASP A 1 86 ? 10.284 -6.460 15.753 1.00 53.97 86 ASP A O 1
ATOM 691 N N . VAL A 1 87 ? 10.310 -4.343 15.024 1.00 50.94 87 VAL A N 1
ATOM 692 C CA . VAL A 1 87 ? 9.667 -3.747 16.212 1.00 50.94 87 VAL A CA 1
ATOM 693 C C . VAL A 1 87 ? 8.149 -4.014 16.248 1.00 50.94 87 VAL A C 1
ATOM 695 O O . VAL A 1 87 ? 7.536 -3.902 17.312 1.00 50.94 87 VAL A O 1
ATOM 698 N N . ASP A 1 88 ? 7.552 -4.476 15.143 1.00 50.69 88 ASP A N 1
ATOM 699 C CA . ASP A 1 88 ? 6.110 -4.742 15.015 1.00 50.69 88 ASP A CA 1
ATOM 700 C C . ASP A 1 88 ? 5.626 -6.015 15.744 1.00 50.69 88 ASP A C 1
ATOM 702 O O . ASP A 1 88 ? 4.423 -6.233 15.900 1.00 50.69 88 ASP A O 1
ATOM 706 N N . PHE A 1 89 ? 6.535 -6.860 16.247 1.00 51.34 89 PHE A N 1
ATOM 707 C CA . PHE A 1 89 ? 6.188 -8.202 16.744 1.00 51.34 89 PHE A CA 1
ATOM 708 C C . PHE A 1 89 ? 5.964 -8.325 18.261 1.00 51.34 89 PHE A C 1
ATOM 710 O O . PHE A 1 89 ? 5.439 -9.344 18.715 1.00 51.34 89 PHE A O 1
ATOM 717 N N . VAL A 1 90 ? 6.345 -7.329 19.072 1.00 51.31 90 VAL A N 1
ATOM 718 C CA . VAL A 1 90 ? 6.270 -7.434 20.552 1.00 51.31 90 VAL A CA 1
ATOM 719 C C . VAL A 1 90 ? 4.925 -6.944 21.106 1.00 51.31 90 VAL A C 1
ATOM 721 O O . VAL A 1 90 ? 4.447 -7.439 22.127 1.00 51.31 90 VAL A O 1
ATOM 724 N N . ASN A 1 91 ? 4.282 -6.010 20.410 1.00 52.78 91 ASN A N 1
ATOM 725 C CA . ASN A 1 91 ? 2.894 -5.606 20.604 1.00 52.78 91 ASN A CA 1
ATOM 726 C C . ASN A 1 91 ? 2.459 -5.008 19.262 1.00 52.78 91 ASN A C 1
ATOM 728 O O . ASN A 1 91 ? 2.969 -3.929 18.954 1.00 52.78 91 ASN A O 1
ATOM 732 N N . PRO A 1 92 ? 1.624 -5.689 18.451 1.00 56.25 92 PRO A N 1
ATOM 733 C CA . PRO A 1 92 ? 1.294 -5.195 17.121 1.00 56.25 92 PRO A CA 1
ATOM 734 C C . PRO A 1 92 ? 0.785 -3.770 17.279 1.00 56.25 92 PRO A C 1
ATOM 736 O O . PRO A 1 92 ? -0.175 -3.563 18.034 1.00 56.25 92 PRO A O 1
ATOM 739 N N . PRO A 1 93 ? 1.443 -2.771 16.674 1.00 72.69 93 PRO A N 1
ATOM 740 C CA . PRO A 1 93 ? 0.986 -1.413 16.829 1.00 72.69 93 PRO A CA 1
ATOM 741 C C . PRO A 1 93 ? -0.458 -1.328 16.339 1.00 72.69 93 PRO A C 1
ATOM 743 O O . PRO A 1 93 ? -0.929 -2.092 15.493 1.00 72.69 93 PRO A O 1
ATOM 746 N N . HIS A 1 94 ? -1.209 -0.431 16.946 1.00 85.81 94 HIS A N 1
ATOM 747 C CA . HIS A 1 94 ? -2.574 -0.169 16.544 1.00 85.81 94 HIS A CA 1
ATOM 748 C C . HIS A 1 94 ? -2.549 1.054 15.646 1.00 85.81 94 HIS A C 1
ATOM 750 O O . HIS A 1 94 ? -1.896 2.035 15.990 1.00 85.81 94 HIS A O 1
ATOM 756 N N . LEU A 1 95 ? -3.295 1.022 14.547 1.00 88.56 95 LEU A N 1
ATOM 757 C CA . LEU A 1 95 ? -3.516 2.216 13.742 1.00 88.56 95 LEU A CA 1
ATOM 758 C C . LEU A 1 95 ? -4.909 2.759 14.054 1.00 88.56 95 LEU A C 1
ATOM 760 O O . LEU A 1 95 ? -5.922 2.225 13.585 1.00 88.56 95 LEU A O 1
ATOM 764 N N . HIS A 1 96 ? -4.997 3.780 14.900 1.00 89.94 96 HIS A N 1
ATOM 765 C CA . HIS A 1 96 ? -6.263 4.403 15.276 1.00 89.94 96 HIS A CA 1
ATOM 766 C C . HIS A 1 96 ? -6.874 5.198 14.106 1.00 89.94 96 HIS A C 1
ATOM 768 O O . HIS A 1 96 ? -6.179 5.572 13.161 1.00 89.94 96 HIS A O 1
ATOM 774 N N . PRO A 1 97 ? -8.195 5.460 14.122 1.00 90.69 97 PRO A N 1
ATOM 775 C CA . PRO A 1 97 ? -8.821 6.297 13.102 1.00 90.69 97 PRO A CA 1
ATOM 776 C C . PRO A 1 97 ? -8.171 7.685 13.015 1.00 90.69 97 PRO A C 1
ATOM 778 O O . PRO A 1 97 ? -8.092 8.397 14.015 1.00 90.69 97 PRO A O 1
ATOM 781 N N . GLY A 1 98 ? -7.761 8.076 11.811 1.00 91.25 98 GLY A N 1
ATOM 782 C CA . GLY A 1 98 ? -7.059 9.323 11.499 1.00 91.25 98 GLY A CA 1
ATOM 783 C C . GLY A 1 98 ? -5.532 9.229 11.561 1.00 91.25 98 GLY A C 1
ATOM 784 O O . GLY A 1 98 ? -4.861 10.175 11.155 1.00 91.25 98 GLY A O 1
ATOM 785 N N . GLU A 1 99 ? -4.975 8.119 12.049 1.00 92.25 99 GLU A N 1
ATOM 786 C CA . GLU A 1 99 ? -3.528 7.906 12.083 1.00 92.25 99 GLU A CA 1
ATOM 787 C C . GLU A 1 99 ? -2.986 7.394 10.746 1.00 92.25 99 GLU A C 1
ATOM 789 O O . GLU A 1 99 ? -3.723 6.875 9.896 1.00 92.25 99 GLU A O 1
ATOM 794 N N . LYS A 1 100 ? -1.670 7.560 10.587 1.00 93.38 100 LYS A N 1
ATOM 795 C CA . LYS A 1 100 ? -0.913 7.216 9.387 1.00 93.38 100 LYS A CA 1
ATOM 796 C C . LYS A 1 100 ? 0.235 6.281 9.724 1.00 93.38 100 LYS A C 1
ATOM 798 O O . LYS A 1 100 ? 0.775 6.345 10.826 1.00 93.38 100 LYS A O 1
ATOM 803 N N . THR A 1 101 ? 0.606 5.454 8.763 1.00 91.44 101 THR A N 1
ATOM 804 C CA . THR A 1 101 ? 1.794 4.605 8.819 1.00 91.44 101 THR A CA 1
ATOM 805 C C . THR A 1 101 ? 2.424 4.495 7.440 1.00 91.44 101 THR A C 1
ATOM 807 O O . THR A 1 101 ? 1.752 4.732 6.432 1.00 91.44 101 THR A O 1
ATOM 810 N N . ASP A 1 102 ? 3.694 4.121 7.411 1.00 92.50 102 ASP A N 1
ATOM 811 C CA . ASP A 1 102 ? 4.472 4.005 6.192 1.00 92.50 102 ASP A CA 1
ATOM 812 C C . ASP A 1 102 ? 4.555 2.537 5.772 1.00 92.50 102 ASP A C 1
ATOM 814 O O . ASP A 1 102 ? 4.832 1.646 6.572 1.00 92.50 102 ASP A O 1
ATOM 818 N N . ILE A 1 103 ? 4.307 2.280 4.492 1.00 92.00 103 ILE A N 1
ATOM 819 C CA . ILE A 1 103 ? 4.444 0.965 3.874 1.00 92.00 103 ILE A CA 1
ATOM 820 C C . ILE A 1 103 ? 5.565 1.065 2.852 1.00 92.00 103 ILE A C 1
ATOM 822 O O . ILE A 1 103 ? 5.406 1.700 1.808 1.00 92.00 103 ILE A O 1
ATOM 826 N N . THR A 1 104 ? 6.691 0.418 3.141 1.00 92.38 104 THR A N 1
ATOM 827 C CA . THR A 1 104 ? 7.862 0.429 2.261 1.00 92.38 104 THR A CA 1
ATOM 828 C C . THR A 1 104 ? 7.922 -0.843 1.430 1.00 92.38 104 THR A C 1
ATOM 830 O O . THR A 1 104 ? 7.918 -1.964 1.948 1.00 92.38 104 THR A O 1
ATOM 833 N N . VAL A 1 105 ? 8.007 -0.664 0.114 1.00 92.31 105 VAL A N 1
ATOM 834 C CA . VAL A 1 105 ? 8.107 -1.749 -0.861 1.00 92.31 105 VAL A CA 1
ATOM 835 C C . VAL A 1 105 ? 9.421 -1.636 -1.616 1.00 92.31 105 VAL A C 1
ATOM 837 O O . VAL A 1 105 ? 9.732 -0.593 -2.186 1.00 92.31 105 VAL A O 1
ATOM 840 N N . GLU A 1 106 ? 10.176 -2.727 -1.663 1.00 93.19 106 GLU A N 1
ATOM 841 C CA . GLU A 1 106 ? 11.339 -2.889 -2.529 1.00 93.19 106 GLU A CA 1
ATOM 842 C C . GLU A 1 106 ? 10.965 -3.689 -3.773 1.00 93.19 106 GLU A C 1
ATOM 844 O O . GLU A 1 106 ? 10.408 -4.784 -3.686 1.00 93.19 106 GLU A O 1
ATOM 849 N N . PHE A 1 107 ? 11.334 -3.187 -4.944 1.00 91.31 107 PHE A N 1
ATOM 850 C CA . PHE A 1 107 ? 11.114 -3.870 -6.213 1.00 91.31 107 PHE A CA 1
ATOM 851 C C . PHE A 1 107 ? 12.320 -4.747 -6.509 1.00 91.31 107 PHE A C 1
ATOM 853 O O . PHE A 1 107 ? 13.437 -4.262 -6.712 1.00 91.31 107 PHE A O 1
ATOM 860 N N . LYS A 1 108 ? 12.112 -6.062 -6.479 1.00 85.44 108 LYS A N 1
ATOM 861 C CA . LYS A 1 108 ? 13.186 -7.054 -6.557 1.00 85.44 108 LYS A CA 1
ATOM 862 C C . LYS A 1 108 ? 12.739 -8.233 -7.403 1.00 85.44 108 LYS A C 1
ATOM 864 O O . LYS A 1 108 ? 11.715 -8.848 -7.116 1.00 85.44 108 LYS A O 1
ATOM 869 N N . GLN A 1 109 ? 13.530 -8.599 -8.409 1.00 74.88 109 GLN A N 1
ATOM 870 C CA . GLN A 1 109 ? 13.324 -9.851 -9.132 1.00 74.88 109 GLN A CA 1
ATOM 871 C C . GLN A 1 109 ? 13.627 -11.016 -8.185 1.00 74.88 109 GLN A C 1
ATOM 873 O O . GLN A 1 109 ? 14.761 -11.186 -7.731 1.00 74.88 109 GLN A O 1
ATOM 878 N N . ARG A 1 110 ? 12.618 -11.843 -7.892 1.00 62.28 110 ARG A N 1
ATOM 879 C CA . ARG A 1 110 ? 12.847 -13.143 -7.252 1.00 62.28 110 ARG A CA 1
ATOM 880 C C . ARG A 1 110 ? 13.391 -14.101 -8.303 1.00 62.28 110 ARG A C 1
ATOM 882 O O . ARG A 1 110 ? 12.630 -14.703 -9.055 1.00 62.28 110 ARG A O 1
ATOM 889 N N . ALA A 1 111 ? 14.707 -14.234 -8.364 1.00 55.53 111 ALA A N 1
ATOM 890 C CA . ALA A 1 111 ? 15.326 -15.316 -9.106 1.00 55.53 111 ALA A CA 1
ATOM 891 C C . ALA A 1 111 ? 15.284 -16.598 -8.262 1.00 55.53 111 ALA A C 1
ATOM 893 O O . ALA A 1 111 ? 15.549 -16.606 -7.060 1.00 55.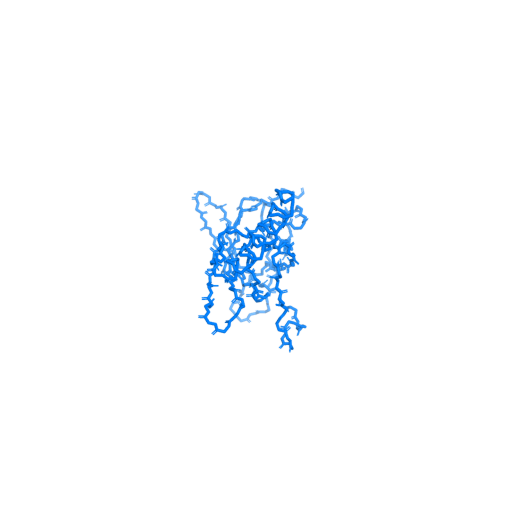53 111 ALA A O 1
ATOM 894 N N . VAL A 1 112 ? 14.895 -17.695 -8.903 1.00 48.50 112 VAL A N 1
ATOM 895 C CA . VAL A 1 112 ? 14.853 -19.020 -8.289 1.00 48.50 112 VAL A CA 1
ATOM 896 C C . VAL A 1 112 ? 16.313 -19.441 -8.041 1.00 48.50 112 VAL A C 1
ATOM 898 O O . VAL A 1 112 ? 17.042 -19.679 -8.998 1.00 48.50 112 VAL A O 1
ATOM 901 N N . TYR A 1 113 ? 16.729 -19.482 -6.766 1.00 55.12 113 TYR A N 1
ATOM 902 C CA . TYR A 1 113 ? 18.079 -19.825 -6.259 1.00 55.12 113 TYR A CA 1
ATOM 903 C C . TYR A 1 113 ? 19.175 -18.735 -6.233 1.00 55.12 113 TYR A C 1
ATOM 905 O O . TYR A 1 113 ? 20.348 -19.082 -6.093 1.00 55.12 113 TYR A O 1
ATOM 913 N N . SER A 1 114 ? 18.854 -17.437 -6.282 1.00 57.88 114 SER A N 1
ATOM 914 C CA . SER A 1 114 ? 19.859 -16.376 -6.058 1.00 57.88 114 SER A CA 1
ATOM 915 C C . SER A 1 114 ? 19.364 -15.266 -5.130 1.00 57.88 114 SER A C 1
ATOM 917 O O . SER A 1 114 ? 18.166 -15.155 -4.866 1.00 57.88 114 SER A O 1
ATOM 919 N N . GLU A 1 115 ? 20.291 -14.444 -4.628 1.00 65.06 115 GLU A N 1
ATOM 920 C CA . GLU A 1 115 ? 19.950 -13.251 -3.848 1.00 65.06 115 GLU A CA 1
ATOM 921 C C . GLU A 1 115 ? 18.990 -12.343 -4.646 1.00 65.06 115 GLU A C 1
ATOM 923 O O . GLU A 1 115 ? 19.132 -12.233 -5.870 1.00 65.06 115 GLU A O 1
ATOM 928 N N . PRO A 1 116 ? 17.992 -11.715 -3.994 1.00 68.19 116 PRO A N 1
ATOM 929 C CA . PRO A 1 116 ? 17.056 -10.813 -4.659 1.00 68.19 116 PRO A CA 1
ATOM 930 C C . PRO A 1 116 ? 17.787 -9.672 -5.383 1.00 68.19 116 PRO A C 1
ATOM 932 O O . PRO A 1 116 ? 18.497 -8.890 -4.751 1.00 68.19 116 PRO A O 1
ATOM 935 N N . VAL A 1 117 ? 17.588 -9.544 -6.698 1.00 77.31 117 VAL A N 1
ATOM 936 C CA . VAL A 1 117 ? 18.232 -8.494 -7.506 1.00 77.31 117 VAL A CA 1
ATOM 937 C C . VAL A 1 117 ? 17.302 -7.281 -7.610 1.00 77.31 117 VAL A C 1
ATOM 939 O O . VAL A 1 117 ? 16.120 -7.474 -7.915 1.00 77.31 117 VAL A O 1
ATOM 942 N N . PRO A 1 118 ? 17.789 -6.040 -7.396 1.00 81.25 118 PRO A N 1
ATOM 943 C CA . PRO A 1 118 ? 16.982 -4.836 -7.581 1.00 81.25 118 PRO A CA 1
ATOM 944 C C . PRO A 1 118 ? 16.342 -4.776 -8.973 1.00 81.25 118 PRO A C 1
ATOM 946 O O . PRO A 1 118 ? 17.011 -4.977 -9.987 1.00 81.25 118 PRO A O 1
ATOM 949 N N . MET A 1 119 ? 15.046 -4.474 -9.017 1.00 87.50 119 MET A N 1
ATOM 950 C CA . MET A 1 119 ? 14.277 -4.276 -10.241 1.00 87.50 119 MET A CA 1
ATOM 951 C C . MET A 1 119 ? 13.852 -2.807 -10.331 1.00 87.50 119 MET A C 1
ATOM 953 O O . MET A 1 119 ? 12.828 -2.443 -9.756 1.00 87.50 119 MET A O 1
ATOM 957 N N . PRO A 1 120 ? 14.615 -1.947 -11.025 1.00 88.44 120 PRO A N 1
ATOM 958 C CA . PRO A 1 120 ? 14.235 -0.550 -11.175 1.00 88.44 120 PRO A CA 1
ATOM 959 C C . PRO A 1 120 ? 12.893 -0.428 -11.903 1.00 88.44 120 PRO A C 1
ATOM 961 O O . PRO A 1 120 ? 12.660 -1.092 -12.918 1.00 88.44 120 PRO A O 1
ATOM 964 N N . LEU A 1 121 ? 12.017 0.437 -11.397 1.00 93.12 121 LEU A N 1
ATOM 965 C CA . LEU A 1 121 ? 10.724 0.697 -12.021 1.00 93.12 121 LEU A CA 1
ATOM 966 C C . LEU A 1 121 ? 10.881 1.434 -13.355 1.00 93.12 121 LEU A C 1
ATOM 968 O O . LEU A 1 121 ? 11.729 2.316 -13.511 1.00 93.12 121 LEU A O 1
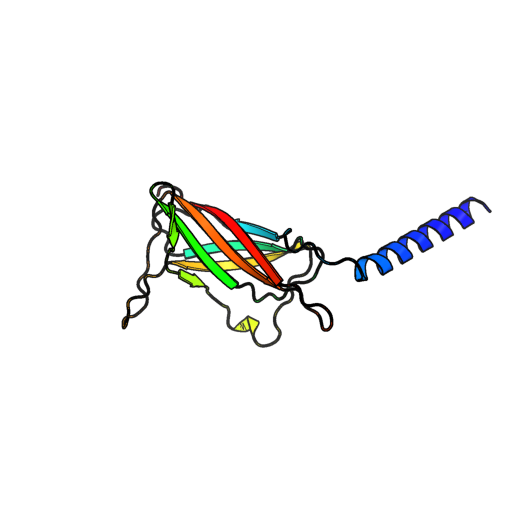ATOM 972 N N . ALA A 1 122 ? 10.019 1.094 -14.309 1.00 94.31 122 ALA A N 1
ATOM 973 C CA . ALA A 1 122 ? 9.863 1.837 -15.551 1.00 94.31 122 ALA A CA 1
ATOM 974 C C . ALA A 1 122 ? 8.858 2.983 -15.351 1.00 94.31 122 ALA A C 1
ATOM 976 O O . ALA A 1 122 ? 8.003 2.921 -14.474 1.00 94.31 122 ALA A O 1
ATOM 977 N N . ALA A 1 123 ? 8.930 4.026 -16.180 1.00 96.81 123 ALA A N 1
ATOM 978 C CA . ALA A 1 123 ? 7.890 5.052 -16.182 1.00 96.81 123 ALA A CA 1
ATOM 979 C C . ALA A 1 123 ? 6.548 4.448 -16.632 1.00 96.81 123 ALA A C 1
ATOM 981 O O . ALA A 1 123 ? 6.507 3.667 -17.587 1.00 96.81 123 ALA A O 1
ATOM 982 N N . GLY A 1 124 ? 5.453 4.819 -15.970 1.00 96.81 124 GLY A N 1
ATOM 983 C CA . GLY A 1 124 ? 4.126 4.303 -16.303 1.00 96.81 124 GLY A CA 1
ATOM 984 C C . GLY A 1 124 ? 3.134 4.335 -15.149 1.00 96.81 124 GLY A C 1
ATOM 985 O O . GLY A 1 124 ? 3.414 4.868 -14.074 1.00 96.81 124 GLY A O 1
ATOM 986 N N . ASN A 1 125 ? 1.960 3.756 -15.390 1.00 97.94 125 ASN A N 1
ATOM 987 C CA . ASN A 1 125 ? 0.920 3.602 -14.381 1.00 97.94 125 ASN A CA 1
ATOM 988 C C . ASN A 1 125 ? 1.097 2.286 -13.638 1.00 97.94 125 ASN A C 1
ATOM 990 O O . ASN A 1 125 ? 1.350 1.239 -14.237 1.00 97.94 125 ASN A O 1
ATOM 994 N N . TYR A 1 126 ? 0.916 2.356 -12.331 1.00 97.88 126 TYR A N 1
ATOM 995 C CA . TYR A 1 126 ? 1.028 1.236 -11.425 1.00 97.88 126 TYR A CA 1
ATOM 996 C C . TYR A 1 126 ? -0.175 1.202 -10.496 1.00 97.88 126 TYR A C 1
ATOM 998 O O . TYR A 1 126 ? -0.865 2.204 -10.283 1.00 97.88 126 TYR A O 1
ATOM 1006 N N . ARG A 1 127 ? -0.409 0.034 -9.913 1.00 97.75 127 ARG A N 1
ATOM 1007 C CA . ARG A 1 127 ? -1.335 -0.131 -8.804 1.00 97.75 127 ARG A CA 1
ATOM 1008 C C . ARG A 1 127 ? -0.738 -1.025 -7.735 1.00 97.75 127 ARG A C 1
ATOM 1010 O O . ARG A 1 127 ? 0.026 -1.938 -8.038 1.00 97.75 127 ARG A O 1
ATOM 1017 N N . ILE A 1 128 ? -1.100 -0.752 -6.494 1.00 97.12 128 ILE A N 1
ATOM 1018 C CA . ILE A 1 128 ? -0.730 -1.528 -5.318 1.00 97.12 128 ILE A CA 1
ATOM 1019 C C . ILE A 1 128 ? -2.003 -1.974 -4.614 1.00 97.12 128 ILE A C 1
ATOM 1021 O O . ILE A 1 128 ? -2.914 -1.174 -4.403 1.00 97.12 128 ILE A O 1
ATOM 1025 N N . THR A 1 129 ? -2.089 -3.256 -4.281 1.00 97.56 129 THR A N 1
ATOM 1026 C CA . THR A 1 129 ? -3.201 -3.806 -3.506 1.00 97.56 129 THR A CA 1
ATOM 1027 C C . THR A 1 129 ? -2.707 -4.165 -2.121 1.00 97.56 129 THR A C 1
ATOM 1029 O O . THR A 1 129 ? -1.701 -4.858 -1.998 1.00 97.56 129 THR A O 1
ATOM 1032 N N . VAL A 1 130 ? -3.428 -3.727 -1.092 1.00 96.00 130 VAL A N 1
ATOM 1033 C CA . VAL A 1 130 ? -3.114 -4.015 0.311 1.00 96.00 130 VAL A CA 1
ATOM 1034 C C . VAL A 1 130 ? -4.294 -4.671 1.015 1.00 96.00 130 VAL A C 1
ATOM 1036 O O . VAL A 1 130 ? -5.452 -4.405 0.673 1.00 96.00 130 VAL A O 1
ATOM 1039 N N . SER A 1 131 ? -4.004 -5.513 2.000 1.00 94.81 131 SER A N 1
ATOM 1040 C CA . SER A 1 131 ? -4.972 -6.111 2.915 1.00 94.81 131 SER A CA 1
ATOM 1041 C C . SER A 1 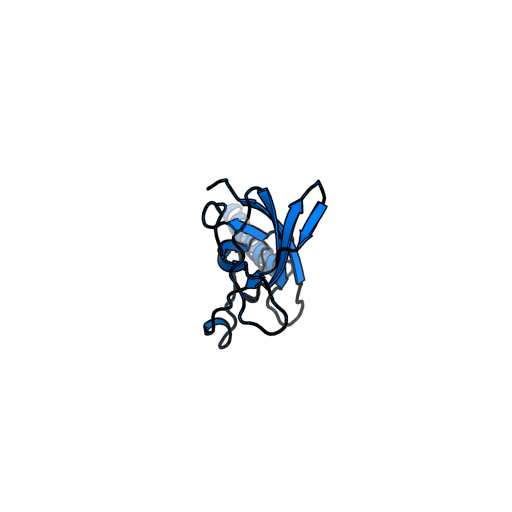131 ? -4.709 -5.657 4.354 1.00 94.81 131 SER A C 1
ATOM 1043 O O . SER A 1 131 ? -3.572 -5.425 4.758 1.00 94.81 131 SER A O 1
ATOM 1045 N N . TYR A 1 132 ? -5.778 -5.457 5.121 1.00 92.88 132 TYR A N 1
ATOM 1046 C CA . TYR A 1 132 ? -5.744 -4.961 6.502 1.00 92.88 132 TYR A CA 1
ATOM 1047 C C . TYR A 1 132 ? -6.970 -5.465 7.256 1.00 92.88 132 TYR A C 1
ATOM 1049 O O . TYR A 1 132 ? -7.957 -5.895 6.656 1.00 92.88 132 TYR A O 1
ATOM 1057 N N . LYS A 1 133 ? -6.943 -5.405 8.586 1.00 91.12 133 LYS A N 1
ATOM 1058 C CA . LYS A 1 133 ? -8.063 -5.869 9.412 1.00 91.12 133 LYS A CA 1
ATOM 1059 C C . LYS A 1 133 ? -8.253 -5.021 10.659 1.00 91.12 133 LYS A C 1
ATOM 1061 O O . LYS A 1 133 ? -7.327 -4.371 11.128 1.00 91.12 133 LYS A O 1
ATOM 1066 N N . THR A 1 134 ? -9.460 -5.028 11.212 1.00 89.00 134 THR A N 1
ATOM 1067 C CA . THR A 1 134 ? -9.753 -4.357 12.488 1.00 89.00 134 THR A CA 1
ATOM 1068 C C . THR A 1 134 ? -9.230 -5.148 13.684 1.00 89.00 134 THR A C 1
ATOM 1070 O O . THR A 1 134 ? -9.318 -6.377 13.691 1.00 89.00 134 THR A O 1
ATOM 1073 N N . ILE A 1 135 ? -8.845 -4.452 14.753 1.00 80.44 135 ILE A N 1
ATOM 1074 C CA . ILE A 1 135 ? -8.541 -5.070 16.053 1.00 80.44 135 ILE A CA 1
ATOM 1075 C C . ILE A 1 135 ? -9.823 -5.295 16.863 1.00 80.44 135 ILE A C 1
ATOM 1077 O O . ILE A 1 135 ? -10.664 -4.402 16.978 1.00 80.44 135 ILE A O 1
ATOM 1081 N N . GLY A 1 136 ? -9.964 -6.475 17.475 1.00 64.38 136 GLY A N 1
ATOM 1082 C CA . GLY A 1 136 ? -11.002 -6.735 18.476 1.00 64.38 136 GLY A CA 1
ATOM 1083 C C . GLY A 1 136 ? -11.373 -8.209 18.648 1.00 64.38 136 GLY A C 1
ATOM 1084 O O . GLY A 1 136 ? -11.218 -9.016 17.740 1.00 64.38 136 GLY A O 1
ATOM 1085 N N . TYR A 1 137 ? -11.917 -8.543 19.823 1.00 50.84 137 TYR A N 1
ATOM 1086 C CA . TYR A 1 137 ? -12.230 -9.920 20.233 1.00 50.84 137 TYR A CA 1
ATOM 1087 C C . TYR A 1 137 ? -13.519 -10.509 19.623 1.00 50.84 137 TYR A C 1
ATOM 1089 O O . TYR A 1 137 ? -13.644 -11.727 19.576 1.00 50.84 137 TYR A O 1
ATOM 1097 N N . ASN A 1 138 ? -14.469 -9.688 19.145 1.00 56.34 138 ASN A N 1
ATOM 1098 C CA . ASN A 1 138 ? -15.807 -10.178 18.755 1.00 56.34 138 ASN A CA 1
ATOM 1099 C C . ASN A 1 138 ? -16.173 -10.016 17.266 1.00 56.34 138 ASN A C 1
ATOM 1101 O O . ASN A 1 138 ? -17.032 -10.751 16.788 1.00 56.34 138 ASN A O 1
ATOM 1105 N N . THR A 1 139 ? -15.562 -9.088 16.519 1.00 68.12 139 THR A N 1
ATOM 1106 C CA . THR A 1 139 ? -15.832 -8.909 15.075 1.00 68.12 139 THR A CA 1
ATOM 1107 C C . THR A 1 139 ? -14.597 -8.379 14.349 1.00 68.12 139 THR A C 1
ATOM 1109 O O . THR A 1 139 ? -14.477 -7.171 14.135 1.00 68.12 139 THR A O 1
ATOM 1112 N N . VAL A 1 140 ? -13.684 -9.275 13.975 1.00 81.31 140 VAL A N 1
ATOM 1113 C CA . VAL A 1 140 ? -12.612 -8.948 13.026 1.00 81.31 140 VAL A CA 1
ATOM 1114 C C . VAL A 1 140 ? -13.249 -8.733 11.655 1.00 81.31 140 VAL A C 1
ATOM 1116 O O . VAL A 1 140 ? -14.011 -9.574 11.180 1.00 81.31 140 VAL A O 1
ATOM 1119 N N . GLN A 1 141 ? -12.985 -7.583 11.047 1.00 86.88 141 GLN A N 1
ATOM 1120 C CA . GLN A 1 141 ? -13.343 -7.284 9.666 1.00 86.88 141 GLN A CA 1
ATOM 1121 C C . GLN A 1 141 ? -12.062 -7.136 8.867 1.00 86.88 141 GLN A C 1
ATOM 1123 O O . GLN A 1 141 ? -11.160 -6.419 9.293 1.00 86.88 141 GLN A O 1
ATOM 1128 N N . GLU A 1 142 ? -12.007 -7.802 7.723 1.00 90.88 142 GLU A N 1
ATOM 1129 C CA . GLU A 1 142 ? -10.912 -7.700 6.765 1.00 90.88 142 GLU A CA 1
ATOM 1130 C C . GLU A 1 142 ? -11.297 -6.711 5.661 1.00 90.88 142 GLU A C 1
ATOM 1132 O O . GLU A 1 142 ? -12.458 -6.621 5.252 1.00 90.88 142 GLU A O 1
ATOM 1137 N N . GLY A 1 143 ? -10.317 -5.946 5.204 1.00 92.19 143 GLY A N 1
ATOM 1138 C CA . GLY A 1 143 ? -10.407 -5.039 4.074 1.00 92.19 143 GLY A CA 1
ATOM 1139 C C . GLY A 1 143 ? -9.308 -5.357 3.070 1.00 92.19 143 GLY A C 1
ATOM 1140 O O . GLY A 1 143 ? -8.216 -5.785 3.441 1.00 92.19 143 GLY A O 1
ATOM 1141 N N . LYS A 1 144 ? -9.614 -5.152 1.789 1.00 95.94 144 LYS A N 1
ATOM 1142 C CA . LYS A 1 144 ? -8.659 -5.238 0.686 1.00 95.94 144 LYS A CA 1
ATOM 1143 C C . LYS A 1 144 ? -8.926 -4.081 -0.262 1.00 95.94 144 LYS A C 1
ATOM 1145 O O . LYS A 1 144 ? -10.063 -3.915 -0.706 1.00 95.94 144 LYS A O 1
ATOM 1150 N N . GLN A 1 145 ? -7.898 -3.296 -0.562 1.00 96.75 145 GLN A N 1
ATOM 1151 C CA . GLN A 1 145 ? -8.044 -2.094 -1.377 1.00 96.75 145 GLN A CA 1
ATOM 1152 C C . GLN A 1 145 ? -6.879 -1.928 -2.343 1.00 96.75 145 GLN A C 1
ATOM 1154 O O . GLN A 1 145 ? -5.733 -2.219 -2.011 1.00 96.75 145 GLN A O 1
ATOM 1159 N N . THR A 1 146 ? -7.203 -1.465 -3.548 1.00 97.62 146 THR A N 1
ATOM 1160 C CA . THR A 1 146 ? -6.244 -1.209 -4.621 1.00 97.62 146 THR A CA 1
ATOM 1161 C C . THR A 1 146 ? -6.116 0.291 -4.841 1.00 97.62 146 THR A C 1
ATOM 1163 O O . THR A 1 146 ? -7.120 0.989 -4.996 1.00 97.62 146 THR A O 1
ATOM 1166 N N . PHE A 1 147 ? -4.881 0.772 -4.895 1.00 97.62 147 PHE A N 1
ATOM 1167 C CA . PHE A 1 147 ? -4.530 2.173 -5.082 1.00 97.62 147 PHE A CA 1
ATOM 1168 C C . PHE A 1 147 ? -3.672 2.332 -6.326 1.00 97.62 147 PHE A C 1
ATOM 1170 O O . PHE A 1 147 ? -2.754 1.548 -6.552 1.00 97.62 147 PHE A O 1
ATOM 1177 N N . ASN A 1 148 ? -3.959 3.354 -7.126 1.00 97.62 148 ASN A N 1
ATOM 1178 C CA . ASN A 1 148 ? -3.185 3.656 -8.324 1.00 97.62 148 ASN A CA 1
ATOM 1179 C C . ASN A 1 148 ? -2.101 4.688 -8.002 1.00 97.62 148 ASN A C 1
ATOM 1181 O O . ASN A 1 148 ? -2.351 5.638 -7.260 1.00 97.62 148 ASN A O 1
ATOM 1185 N N . PHE A 1 149 ? -0.928 4.538 -8.606 1.00 96.94 149 PHE A N 1
ATOM 1186 C CA . PHE A 1 149 ? 0.146 5.526 -8.566 1.00 96.94 149 PHE A CA 1
ATOM 1187 C C . PHE A 1 149 ? 0.872 5.577 -9.913 1.00 96.94 149 PHE A C 1
ATOM 1189 O O . PHE A 1 149 ? 0.774 4.662 -10.728 1.00 96.94 149 PHE A O 1
ATOM 1196 N N . THR A 1 150 ? 1.600 6.660 -10.166 1.00 96.94 150 THR A N 1
ATOM 1197 C CA . THR A 1 150 ? 2.340 6.848 -11.417 1.00 96.94 150 THR A CA 1
ATOM 1198 C C . THR A 1 150 ? 3.824 6.949 -11.116 1.00 96.94 150 THR A C 1
ATOM 1200 O O . THR A 1 150 ? 4.232 7.701 -10.232 1.00 96.94 150 THR A O 1
ATOM 1203 N N . VAL A 1 151 ? 4.626 6.219 -11.884 1.00 97.19 151 VAL A N 1
ATOM 1204 C CA . VAL A 1 151 ? 6.078 6.363 -11.906 1.00 97.19 151 VAL A CA 1
ATOM 1205 C C . VAL A 1 151 ? 6.428 7.374 -12.988 1.00 97.19 151 VAL A C 1
ATOM 1207 O O . VAL A 1 151 ? 6.190 7.141 -14.178 1.00 97.19 151 VAL A O 1
ATOM 1210 N N . ALA A 1 152 ? 6.962 8.516 -12.571 1.00 96.25 152 ALA A N 1
ATOM 1211 C CA . ALA A 1 152 ? 7.374 9.585 -13.466 1.00 96.25 152 ALA A CA 1
ATOM 1212 C C . ALA A 1 152 ? 8.649 9.204 -14.245 1.00 96.25 152 ALA A C 1
ATOM 1214 O O . ALA A 1 152 ? 9.438 8.387 -13.768 1.00 96.25 152 ALA A O 1
ATOM 1215 N N . PRO A 1 153 ? 8.897 9.798 -15.423 1.00 93.81 153 PRO A N 1
ATOM 1216 C CA . PRO A 1 153 ? 10.208 9.734 -16.067 1.00 93.81 153 PRO A CA 1
ATOM 1217 C C . PRO A 1 153 ? 11.331 10.222 -15.133 1.00 93.81 153 PRO A C 1
ATOM 1219 O O . PRO A 1 153 ? 11.076 11.020 -14.228 1.00 93.81 153 PRO A O 1
ATOM 1222 N N . ALA A 1 154 ? 12.550 9.715 -15.351 1.00 85.00 154 ALA A N 1
ATOM 1223 C CA . ALA A 1 154 ? 13.744 10.092 -14.588 1.00 85.00 154 ALA A CA 1
ATOM 1224 C C . ALA A 1 154 ? 14.112 11.575 -14.762 1.00 85.00 154 ALA A C 1
ATOM 1226 O O . ALA A 1 154 ? 13.970 12.083 -15.900 1.00 85.00 154 ALA A O 1
#